Protein AF-A0A662PMR5-F1 (afdb_monomer_lite)

Sequence (72 aa):
MNLKLLASDSLGTRSMCSLIETKYGRIMIDPGAALGPRRYGLRPHEIEFETLKKHKEKIVEEAKDVDLFIIT

Radius of gyration: 13.41 Å; chains: 1; bounding box: 29×18×42 Å

Secondary structure (DSSP, 8-state):
-EEEEEEEEETTEEEEEEEEEETTEEEEES---EE-S-BTTBPPPHHHHHHHHHHHHHHHHHHTT-SEEE--

Structure (mmCIF, N/CA/C/O backbone):
data_AF-A0A662PMR5-F1
#
_entry.id   AF-A0A662PMR5-F1
#
loop_
_atom_site.group_PDB
_atom_site.id
_atom_site.type_symbol
_atom_site.label_atom_id
_atom_site.label_alt_id
_atom_site.label_comp_id
_atom_site.label_asym_id
_atom_site.label_entity_id
_atom_site.label_seq_id
_atom_site.pdbx_PDB_ins_code
_atom_site.Cartn_x
_atom_site.Cartn_y
_atom_site.Cartn_z
_atom_site.occupancy
_atom_site.B_iso_or_equiv
_atom_site.auth_seq_id
_atom_site.auth_comp_id
_atom_site.auth_asym_id
_atom_site.auth_atom_id
_atom_site.pdbx_PDB_model_num
ATOM 1 N N . MET A 1 1 ? -7.140 12.853 14.999 1.00 89.25 1 MET A N 1
ATOM 2 C CA . MET A 1 1 ? -7.257 12.400 13.600 1.00 89.25 1 MET A CA 1
ATOM 3 C C . MET A 1 1 ? -5.873 12.501 12.993 1.00 89.25 1 MET A C 1
ATOM 5 O O . MET A 1 1 ? -5.255 13.545 13.161 1.00 89.25 1 MET A O 1
ATOM 9 N N . ASN A 1 2 ? -5.375 11.426 12.389 1.00 95.69 2 ASN A N 1
ATOM 10 C CA . ASN A 1 2 ? -4.067 11.361 11.735 1.00 95.69 2 ASN A CA 1
ATOM 11 C C . ASN A 1 2 ? -4.270 10.955 10.268 1.00 95.69 2 ASN A C 1
ATOM 13 O O . ASN A 1 2 ? -5.146 10.143 9.981 1.00 95.69 2 ASN A O 1
ATOM 17 N N . LEU A 1 3 ? -3.500 11.548 9.358 1.00 95.19 3 LEU A N 1
ATOM 18 C CA . LEU A 1 3 ? -3.475 11.210 7.940 1.00 95.19 3 LEU A CA 1
ATOM 19 C C . LEU A 1 3 ? -2.055 10.777 7.572 1.00 95.19 3 LEU A C 1
ATOM 21 O O . LEU A 1 3 ? -1.112 11.556 7.714 1.00 95.19 3 LEU A O 1
ATOM 25 N N . LYS A 1 4 ? -1.918 9.562 7.042 1.00 94.06 4 LYS A N 1
ATOM 26 C CA . LYS A 1 4 ? -0.664 9.027 6.508 1.00 94.06 4 LYS A CA 1
ATOM 27 C C . LYS A 1 4 ? -0.822 8.755 5.016 1.00 94.06 4 LYS A C 1
ATOM 29 O O . LYS A 1 4 ? -1.714 8.017 4.607 1.00 94.06 4 LYS A O 1
ATOM 34 N N . LEU A 1 5 ? 0.084 9.297 4.209 1.00 92.31 5 LEU A N 1
ATOM 35 C CA . LEU A 1 5 ? 0.214 8.918 2.802 1.00 92.31 5 LEU A CA 1
ATOM 36 C C . LEU A 1 5 ? 1.111 7.678 2.735 1.00 92.31 5 LEU A C 1
ATOM 38 O O . LEU A 1 5 ? 2.315 7.748 3.001 1.00 92.31 5 LEU A O 1
ATOM 42 N N . LEU A 1 6 ? 0.518 6.515 2.463 1.00 90.38 6 LEU A N 1
ATOM 43 C CA . LEU A 1 6 ? 1.253 5.248 2.435 1.00 90.38 6 LEU A CA 1
ATOM 44 C C . LEU A 1 6 ? 2.090 5.121 1.170 1.00 90.38 6 LEU A C 1
ATOM 46 O O . LEU A 1 6 ? 3.207 4.608 1.221 1.00 90.38 6 LEU A O 1
ATOM 50 N N . ALA A 1 7 ? 1.576 5.658 0.074 1.00 84.12 7 ALA A N 1
ATOM 51 C CA . ALA A 1 7 ? 2.289 5.777 -1.177 1.00 84.12 7 ALA A CA 1
ATOM 52 C C . ALA A 1 7 ? 1.811 7.050 -1.880 1.00 84.12 7 ALA A C 1
ATOM 54 O O . ALA A 1 7 ? 0.641 7.150 -2.250 1.00 84.12 7 ALA A O 1
ATOM 55 N N . SER A 1 8 ? 2.714 8.018 -2.033 1.00 74.44 8 SER A N 1
ATOM 56 C CA . SER A 1 8 ? 2.483 9.266 -2.767 1.00 74.44 8 SER A CA 1
ATOM 57 C C . SER A 1 8 ? 3.427 9.335 -3.957 1.00 74.44 8 SER A C 1
ATOM 59 O O . SER A 1 8 ? 4.559 8.868 -3.839 1.00 74.44 8 SER A O 1
ATOM 61 N N . ASP A 1 9 ? 2.970 9.946 -5.052 1.00 68.06 9 ASP A N 1
A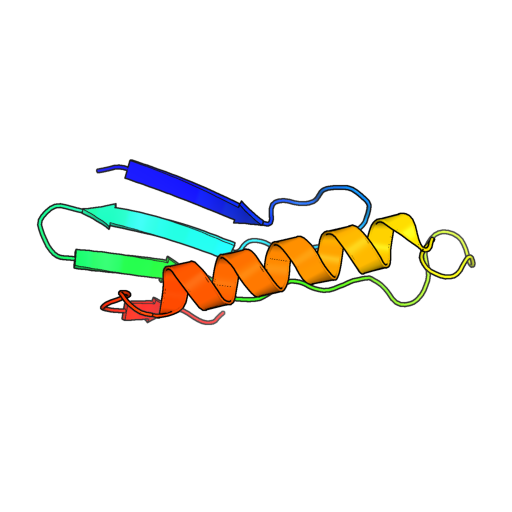TOM 62 C CA . ASP A 1 9 ? 3.638 10.026 -6.361 1.00 68.06 9 ASP A CA 1
ATOM 63 C C . ASP A 1 9 ? 5.155 10.323 -6.260 1.00 68.06 9 ASP A C 1
ATOM 65 O O . ASP A 1 9 ? 5.594 11.471 -6.192 1.00 68.06 9 ASP A O 1
ATOM 69 N N . SER A 1 10 ? 5.967 9.263 -6.187 1.00 69.75 10 SER A N 1
ATOM 70 C CA . SER A 1 10 ? 7.413 9.306 -5.937 1.00 69.75 10 SER A CA 1
ATOM 71 C C . SER A 1 10 ? 8.096 8.220 -6.756 1.00 69.75 10 SER A C 1
ATOM 73 O O . SER A 1 10 ? 7.589 7.099 -6.853 1.00 69.75 10 SER A O 1
ATOM 75 N N . LEU A 1 11 ? 9.225 8.575 -7.384 1.00 78.50 11 LEU A N 1
ATOM 76 C CA . LEU A 1 11 ? 10.003 7.699 -8.273 1.00 78.50 11 LEU A CA 1
ATOM 77 C C . LEU A 1 11 ? 9.100 6.921 -9.255 1.00 78.50 11 LEU A C 1
ATOM 79 O O . LEU A 1 11 ? 9.125 5.696 -9.315 1.00 78.50 11 LEU A O 1
ATOM 83 N N . GLY A 1 12 ? 8.217 7.653 -9.945 1.00 72.81 12 GLY A N 1
ATOM 84 C CA . GLY A 1 12 ? 7.317 7.125 -10.979 1.00 72.81 12 GLY A CA 1
ATOM 85 C C . GLY A 1 12 ? 6.153 6.262 -10.499 1.00 72.81 12 GLY A C 1
ATOM 86 O O . GLY A 1 12 ? 5.307 5.893 -11.317 1.00 72.81 12 GLY A O 1
ATOM 87 N N . THR A 1 13 ? 6.073 5.962 -9.199 1.00 78.31 13 THR A N 1
ATOM 88 C CA . THR A 1 13 ? 4.952 5.215 -8.628 1.00 78.31 13 THR A CA 1
ATOM 89 C C . THR A 1 13 ? 3.762 6.133 -8.414 1.00 78.31 13 THR A C 1
ATOM 91 O O . THR A 1 13 ? 3.748 6.905 -7.463 1.00 78.31 13 THR A O 1
ATOM 94 N N . ARG A 1 14 ? 2.738 5.989 -9.255 1.00 71.94 14 ARG A N 1
ATOM 95 C CA . ARG A 1 14 ? 1.461 6.695 -9.141 1.00 71.94 14 ARG A CA 1
ATOM 96 C C . ARG A 1 14 ? 0.624 6.003 -8.076 1.00 71.94 14 ARG A C 1
ATOM 98 O O . ARG A 1 14 ? 0.270 4.831 -8.220 1.00 71.9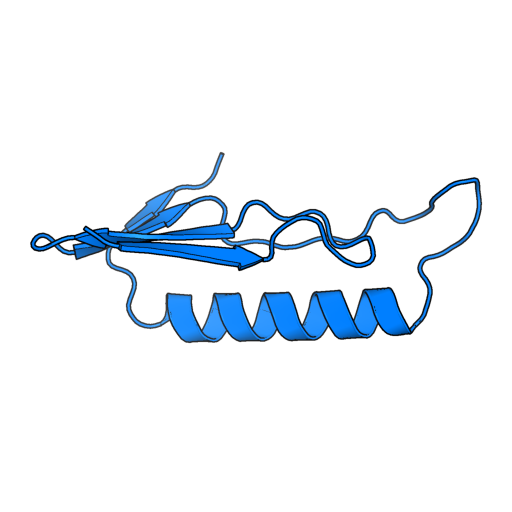4 14 ARG A O 1
ATOM 105 N N . SER A 1 15 ? 0.336 6.713 -6.998 1.00 71.38 15 SER A N 1
ATOM 106 C CA . SER A 1 15 ? -0.484 6.206 -5.904 1.00 71.38 15 SER A CA 1
ATOM 107 C C . SER A 1 15 ? -1.122 7.359 -5.143 1.00 71.38 15 SER A C 1
ATOM 109 O O . SER A 1 15 ? -0.504 8.413 -4.981 1.00 71.38 15 SER A O 1
ATOM 111 N N . MET A 1 16 ? -2.337 7.120 -4.650 1.00 81.81 16 MET A N 1
ATOM 112 C CA . MET A 1 16 ? -3.033 7.979 -3.692 1.00 81.81 16 MET A CA 1
ATOM 113 C C . MET A 1 16 ? -3.453 7.199 -2.436 1.00 81.81 16 MET A C 1
ATOM 115 O O . MET A 1 16 ? -4.393 7.591 -1.748 1.00 81.81 16 MET A O 1
ATOM 119 N N . CYS A 1 17 ? -2.749 6.109 -2.101 1.00 93.44 17 CYS A N 1
ATOM 120 C CA . CYS A 1 17 ? -3.096 5.335 -0.918 1.00 93.44 17 CYS A CA 1
ATOM 121 C C . CYS A 1 17 ? -2.936 6.168 0.359 1.00 93.44 17 CYS A C 1
ATOM 123 O O . CYS A 1 17 ? -1.822 6.510 0.782 1.00 93.44 17 CYS A O 1
ATOM 125 N N . SER A 1 18 ? -4.079 6.472 0.966 1.00 94.62 18 SER A N 1
ATOM 126 C CA . SER A 1 18 ? -4.203 7.339 2.129 1.00 94.62 18 SER A CA 1
ATOM 127 C C . SER A 1 18 ? -4.821 6.559 3.276 1.00 94.62 18 SER A C 1
ATOM 129 O O . SER A 1 18 ? -5.885 5.965 3.125 1.00 94.62 18 SER A O 1
ATOM 131 N N . LEU A 1 19 ? -4.167 6.582 4.432 1.00 96.56 19 LEU A N 1
ATOM 132 C CA . LEU A 1 19 ? -4.676 6.004 5.667 1.00 96.56 19 LEU A CA 1
ATOM 133 C C . LEU A 1 19 ? -5.093 7.131 6.609 1.00 96.56 19 LEU A C 1
ATOM 135 O O . LEU A 1 19 ? -4.277 7.970 6.997 1.00 96.56 19 LEU A O 1
ATOM 139 N N . ILE A 1 20 ? -6.364 7.128 6.990 1.00 97.69 20 ILE A N 1
ATOM 140 C CA . ILE A 1 20 ? -6.956 8.060 7.941 1.00 97.69 20 ILE A CA 1
ATOM 141 C C . ILE A 1 20 ? -7.234 7.301 9.234 1.00 97.69 20 ILE A C 1
ATOM 143 O O . ILE A 1 20 ? -8.026 6.364 9.264 1.00 97.69 20 ILE A O 1
ATOM 147 N N . GLU A 1 21 ? -6.614 7.737 10.324 1.00 97.69 21 GLU A N 1
ATOM 148 C CA . GLU A 1 21 ? -6.828 7.178 11.656 1.00 97.69 21 GLU A CA 1
ATOM 149 C C . GLU A 1 21 ? -7.667 8.157 12.481 1.00 97.69 21 GLU A C 1
ATOM 151 O O . GLU A 1 21 ? -7.303 9.323 12.708 1.00 97.69 21 GLU A O 1
ATOM 156 N N . THR A 1 22 ? -8.823 7.689 12.940 1.00 96.75 22 THR A N 1
ATOM 157 C CA . THR A 1 22 ? -9.747 8.455 13.777 1.00 96.75 22 THR A CA 1
ATOM 158 C C . THR A 1 22 ? -10.019 7.713 15.083 1.00 96.75 22 THR A C 1
ATOM 160 O O . THR A 1 22 ? -9.647 6.557 15.242 1.00 96.75 22 THR A O 1
ATOM 163 N N . LYS A 1 23 ? -10.718 8.359 16.024 1.00 96.88 23 LYS A N 1
ATOM 164 C CA . LYS A 1 23 ? -11.185 7.679 17.244 1.00 96.88 23 LYS A CA 1
ATOM 165 C C . LYS A 1 23 ? -12.281 6.630 16.986 1.00 96.88 23 LYS A C 1
ATOM 167 O O . LYS A 1 23 ? -12.640 5.914 17.909 1.00 96.88 23 LYS A O 1
ATOM 172 N N . TYR A 1 24 ? -12.847 6.603 15.778 1.00 95.62 24 TYR A N 1
ATOM 173 C CA . TYR A 1 24 ? -13.939 5.709 15.386 1.00 95.62 24 TYR A CA 1
ATOM 174 C C . TYR A 1 24 ? -13.475 4.553 14.493 1.00 95.62 24 TYR A C 1
ATOM 176 O O . TYR A 1 24 ? -14.293 3.709 14.151 1.00 95.62 24 TYR A O 1
ATOM 184 N N . GLY A 1 25 ? -12.200 4.538 14.095 1.00 96.81 25 GLY A N 1
ATOM 185 C CA . GLY A 1 25 ? -11.644 3.516 13.215 1.00 96.81 25 GLY A CA 1
ATOM 186 C C . GLY A 1 25 ? -10.601 4.050 12.236 1.00 96.81 25 GLY A C 1
ATOM 187 O O . GLY A 1 25 ? -10.333 5.262 12.163 1.00 96.81 25 GLY A O 1
ATOM 188 N N . ARG A 1 26 ? -10.023 3.110 11.490 1.00 98.25 26 ARG A N 1
ATOM 189 C CA . ARG A 1 26 ? -8.989 3.271 10.468 1.00 98.25 26 ARG A CA 1
ATOM 190 C C . ARG A 1 26 ? -9.615 3.107 9.083 1.00 98.25 26 ARG A C 1
ATOM 192 O O . ARG A 1 26 ? -10.202 2.075 8.771 1.00 98.25 26 ARG A O 1
ATOM 199 N N . ILE A 1 27 ? -9.494 4.139 8.253 1.00 98.00 27 ILE A N 1
ATOM 200 C CA . ILE A 1 27 ? -10.069 4.197 6.905 1.00 98.00 27 ILE A CA 1
ATOM 201 C C . ILE A 1 27 ? -8.921 4.256 5.902 1.00 98.00 27 ILE A C 1
ATOM 203 O O . ILE A 1 27 ? -8.071 5.141 6.001 1.00 98.00 27 ILE A O 1
ATOM 207 N N . MET A 1 28 ? -8.905 3.352 4.927 1.00 97.50 28 MET A N 1
ATOM 208 C CA . MET A 1 28 ? -7.936 3.367 3.833 1.00 97.50 28 MET A CA 1
ATOM 209 C C . MET A 1 28 ? -8.629 3.710 2.513 1.00 97.50 28 MET A C 1
ATOM 211 O O . MET A 1 28 ? -9.596 3.061 2.121 1.00 97.50 28 MET A O 1
ATOM 215 N N . ILE A 1 29 ? -8.124 4.733 1.829 1.00 96.25 29 ILE A N 1
ATOM 216 C CA . ILE A 1 29 ? -8.646 5.227 0.550 1.00 96.25 29 ILE A CA 1
ATOM 217 C C . ILE A 1 29 ? -7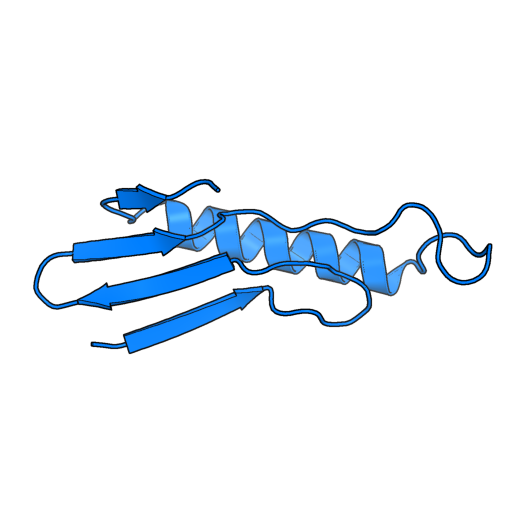.655 4.867 -0.553 1.00 96.25 29 ILE A C 1
ATOM 219 O O . ILE A 1 29 ? -6.450 5.059 -0.376 1.00 96.25 29 ILE A O 1
ATOM 223 N N . ASP A 1 30 ? -8.175 4.333 -1.658 1.00 93.75 30 ASP A N 1
ATOM 224 C CA . ASP A 1 30 ? -7.445 3.903 -2.853 1.00 93.75 30 ASP A CA 1
ATOM 225 C C . ASP A 1 30 ? -6.221 3.025 -2.522 1.00 93.75 30 ASP A C 1
ATOM 227 O O . ASP A 1 30 ? -5.073 3.434 -2.738 1.00 93.75 30 ASP A O 1
ATOM 231 N N . PRO A 1 31 ? -6.433 1.811 -1.967 1.00 93.12 31 PRO A N 1
ATOM 232 C CA . PRO A 1 31 ? -5.372 0.900 -1.537 1.00 93.12 31 PRO A CA 1
ATOM 233 C C . PRO A 1 31 ? -4.633 0.274 -2.729 1.00 93.12 31 PRO A C 1
ATOM 235 O O . PRO A 1 31 ? -4.764 -0.912 -3.034 1.00 93.12 31 PRO A O 1
ATOM 238 N N . GLY A 1 32 ? -3.834 1.075 -3.427 1.00 90.94 32 GLY A N 1
ATOM 239 C CA . GLY A 1 32 ? -3.108 0.639 -4.606 1.00 90.94 32 GLY A CA 1
ATOM 240 C C . GLY A 1 32 ? -1.958 1.561 -4.977 1.00 90.94 32 GLY A C 1
ATOM 241 O O . GLY A 1 32 ? -1.934 2.743 -4.655 1.00 90.94 32 GLY A O 1
ATOM 242 N N . ALA A 1 33 ? -0.995 0.985 -5.689 1.00 92.56 33 ALA A N 1
ATOM 243 C CA . ALA A 1 33 ? 0.120 1.695 -6.291 1.00 92.56 33 ALA A CA 1
ATOM 244 C C . ALA A 1 33 ? 0.444 1.058 -7.646 1.00 92.56 33 ALA A C 1
ATOM 246 O O . ALA A 1 33 ? 0.392 -0.172 -7.787 1.00 92.56 33 ALA A O 1
ATOM 247 N N . ALA A 1 34 ? 0.788 1.883 -8.635 1.00 91.38 34 ALA A N 1
ATOM 248 C CA . ALA A 1 34 ? 1.087 1.437 -9.992 1.00 91.38 34 ALA A CA 1
ATOM 249 C C . ALA A 1 34 ? 2.256 2.209 -10.617 1.00 91.38 34 ALA A C 1
ATOM 251 O O . ALA A 1 34 ? 2.537 3.351 -10.261 1.00 91.38 34 ALA A O 1
ATOM 252 N N . LEU A 1 35 ? 2.912 1.583 -11.596 1.00 91.25 35 LEU A N 1
ATOM 253 C CA . LEU A 1 35 ? 3.858 2.243 -12.494 1.00 91.25 35 LEU A CA 1
ATOM 254 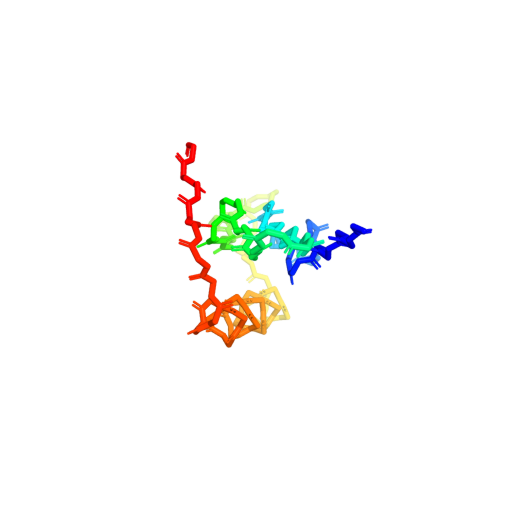C C . LEU A 1 35 ? 3.211 2.429 -13.861 1.00 91.25 35 LEU A C 1
ATOM 256 O O . LEU A 1 35 ? 2.530 1.534 -14.364 1.00 91.25 35 LEU A O 1
ATOM 260 N N . GLY A 1 36 ? 3.466 3.576 -14.486 1.00 88.50 36 GLY A N 1
ATOM 261 C CA . GLY A 1 36 ? 3.160 3.746 -15.902 1.00 88.50 36 GLY A CA 1
ATOM 262 C C . GLY A 1 36 ? 4.048 2.818 -16.744 1.00 88.50 36 GLY A C 1
ATOM 263 O O . GLY A 1 36 ? 5.243 2.733 -16.476 1.00 88.50 36 GLY A O 1
ATOM 264 N N . PRO A 1 37 ? 3.524 2.142 -17.782 1.00 86.00 37 PRO A N 1
ATOM 265 C CA . PRO A 1 37 ? 4.306 1.183 -18.567 1.00 86.00 37 PRO A CA 1
ATOM 266 C C . PRO A 1 37 ? 5.446 1.842 -19.354 1.00 86.00 37 PRO A C 1
ATOM 268 O O . PRO A 1 37 ? 6.451 1.193 -19.643 1.00 86.00 37 PRO A O 1
ATOM 271 N N . ARG A 1 38 ? 5.289 3.122 -19.722 1.00 89.06 38 ARG A N 1
ATOM 272 C CA . ARG A 1 38 ? 6.330 3.943 -20.344 1.00 89.06 38 ARG A CA 1
ATOM 273 C C . ARG A 1 38 ? 6.225 5.402 -19.911 1.00 89.06 38 ARG A C 1
ATOM 275 O O . ARG A 1 38 ? 5.121 5.931 -19.800 1.00 89.06 38 ARG A O 1
ATOM 282 N N . ARG A 1 39 ? 7.370 6.073 -19.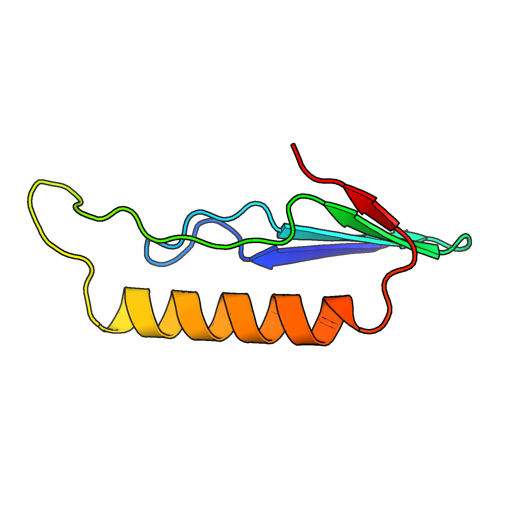772 1.00 84.19 39 ARG A N 1
ATOM 283 C CA . ARG A 1 39 ? 7.474 7.523 -19.555 1.00 84.19 39 ARG A CA 1
ATOM 284 C C . ARG A 1 39 ? 8.500 8.104 -20.522 1.00 84.19 39 ARG A C 1
ATOM 286 O O . ARG A 1 39 ? 9.615 7.606 -20.608 1.00 84.19 39 ARG A 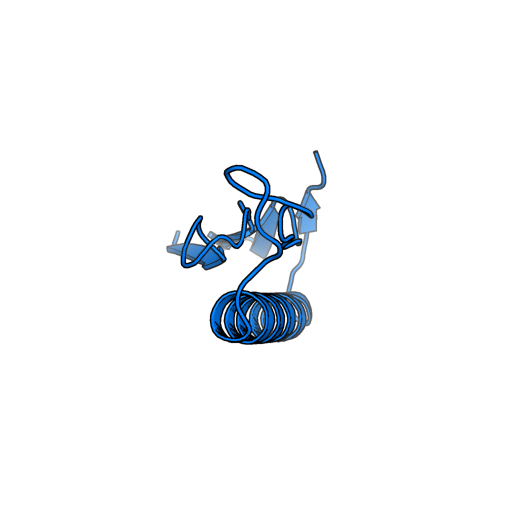O 1
ATOM 293 N N . TYR A 1 40 ? 8.099 9.109 -21.302 1.00 87.69 40 TYR A N 1
ATOM 294 C CA . TYR A 1 40 ? 8.919 9.656 -22.397 1.00 87.69 40 TYR A CA 1
ATOM 295 C C . TYR A 1 40 ? 9.426 8.570 -23.376 1.00 87.69 40 TYR A C 1
ATOM 297 O O . TYR A 1 40 ? 10.537 8.641 -23.886 1.00 87.69 40 TYR A O 1
ATOM 305 N N . GLY A 1 41 ? 8.626 7.517 -23.600 1.00 90.00 41 GLY A N 1
ATOM 306 C CA . GLY A 1 41 ? 8.983 6.367 -24.447 1.00 90.00 41 GLY A CA 1
ATOM 307 C C . GLY A 1 41 ? 9.876 5.307 -23.783 1.00 90.00 41 GLY A C 1
ATOM 308 O O . GLY A 1 41 ? 10.007 4.198 -24.312 1.00 90.00 41 GLY A O 1
ATOM 309 N N . LEU A 1 42 ? 10.425 5.593 -22.602 1.00 91.00 42 LEU A N 1
ATOM 310 C CA . LEU A 1 42 ? 11.291 4.695 -21.840 1.00 91.00 42 LEU A CA 1
ATOM 311 C C . LEU A 1 42 ? 10.470 3.785 -20.926 1.00 91.00 42 LEU A C 1
ATOM 313 O O . LEU A 1 42 ? 9.399 4.171 -20.465 1.00 91.00 42 LEU A O 1
ATOM 317 N N . ARG A 1 43 ? 10.964 2.569 -20.675 1.00 92.75 43 ARG A N 1
ATOM 318 C CA . ARG A 1 43 ? 10.404 1.673 -19.647 1.00 92.75 43 ARG A CA 1
ATOM 319 C C . ARG A 1 43 ? 10.760 2.195 -18.247 1.00 92.75 43 ARG A C 1
ATOM 321 O O . ARG A 1 43 ? 11.742 2.932 -18.148 1.00 92.75 43 ARG A O 1
ATOM 328 N N . PRO A 1 44 ? 10.024 1.794 -17.193 1.00 92.50 44 PRO A N 1
ATOM 329 C CA . PRO A 1 44 ? 10.402 2.133 -15.833 1.00 92.50 44 PRO A CA 1
ATOM 330 C C . PRO A 1 44 ? 11.812 1.644 -15.519 1.00 92.50 44 PRO A C 1
ATOM 332 O O . PRO A 1 44 ? 12.219 0.557 -15.943 1.00 92.50 44 PRO A O 1
ATOM 335 N N . HIS A 1 45 ? 12.545 2.460 -14.781 1.00 92.94 45 HIS A N 1
ATOM 336 C CA . HIS A 1 45 ? 13.835 2.106 -14.230 1.00 92.94 45 HIS A CA 1
ATOM 337 C C . HIS A 1 45 ? 13.662 1.091 -13.089 1.00 92.94 45 HIS A C 1
ATOM 339 O O . HIS A 1 45 ? 12.625 1.044 -12.429 1.00 92.94 45 HIS A O 1
ATOM 345 N N . GLU A 1 46 ? 14.694 0.296 -12.814 1.00 93.00 46 GLU A N 1
ATOM 346 C CA . GLU A 1 46 ? 14.684 -0.722 -11.752 1.00 93.00 46 GLU A CA 1
ATOM 347 C C . GLU A 1 46 ? 14.293 -0.141 -10.383 1.00 93.00 46 GLU A C 1
ATOM 349 O O . GLU A 1 46 ? 13.419 -0.672 -9.700 1.00 93.00 46 GLU A O 1
ATOM 354 N N . ILE A 1 47 ? 14.831 1.035 -10.047 1.00 92.94 47 ILE A N 1
ATOM 355 C CA . ILE A 1 47 ? 14.486 1.773 -8.821 1.00 92.94 47 ILE A CA 1
ATOM 356 C C . ILE A 1 47 ? 12.987 2.106 -8.704 1.00 92.94 47 ILE A C 1
ATOM 358 O O . ILE A 1 47 ? 12.446 2.163 -7.599 1.00 92.94 47 ILE A O 1
ATOM 362 N N . GLU A 1 48 ? 12.289 2.307 -9.826 1.00 92.31 48 GLU A N 1
ATOM 363 C CA . GLU A 1 48 ? 10.846 2.566 -9.832 1.00 92.31 48 GLU A CA 1
ATOM 364 C C . GLU A 1 48 ? 10.083 1.275 -9.485 1.00 92.31 48 GLU A C 1
ATOM 366 O O . GLU A 1 48 ? 9.134 1.314 -8.702 1.00 92.31 48 GLU A O 1
ATOM 371 N N . PHE A 1 49 ? 10.538 0.110 -9.970 1.00 92.94 49 PHE A N 1
ATOM 372 C CA . PHE A 1 49 ? 9.985 -1.197 -9.583 1.00 92.94 49 PHE A CA 1
ATOM 373 C C . PHE A 1 49 ? 10.216 -1.519 -8.105 1.00 92.94 49 PHE A C 1
ATOM 375 O O . PHE A 1 49 ? 9.299 -1.992 -7.429 1.00 92.94 49 PHE A O 1
ATOM 382 N N . GLU A 1 50 ? 11.405 -1.232 -7.578 1.00 93.69 50 GLU A N 1
ATOM 383 C CA . GLU A 1 50 ? 11.685 -1.383 -6.148 1.00 93.69 50 GLU A CA 1
ATOM 384 C C . GLU A 1 50 ? 10.791 -0.477 -5.298 1.00 93.69 50 GLU A C 1
ATOM 386 O O . GLU A 1 50 ? 10.272 -0.897 -4.262 1.00 93.69 50 GLU A O 1
ATOM 391 N N . THR A 1 51 ? 10.579 0.760 -5.749 1.00 92.31 51 THR A N 1
ATOM 392 C CA . THR A 1 51 ? 9.700 1.718 -5.070 1.00 92.31 51 THR A CA 1
ATOM 393 C C . THR A 1 51 ? 8.252 1.238 -5.089 1.00 92.31 51 THR A C 1
ATOM 395 O O . THR A 1 51 ? 7.591 1.242 -4.050 1.00 92.31 51 THR A O 1
ATOM 398 N N . LEU A 1 52 ? 7.773 0.732 -6.230 1.00 93.62 52 LEU A N 1
ATOM 399 C CA . LEU A 1 52 ? 6.451 0.122 -6.345 1.00 93.62 52 LEU A CA 1
ATOM 400 C C . LEU A 1 52 ? 6.282 -1.044 -5.366 1.00 93.62 52 LEU A C 1
ATOM 402 O O . LEU A 1 52 ? 5.246 -1.143 -4.707 1.00 93.62 52 LEU A O 1
ATOM 406 N N . LYS A 1 53 ? 7.288 -1.921 -5.261 1.00 94.31 53 LYS A N 1
ATOM 407 C CA . LYS A 1 53 ? 7.269 -3.055 -4.332 1.00 94.31 53 LYS A CA 1
ATOM 408 C C . LYS A 1 53 ? 7.163 -2.578 -2.881 1.00 94.31 53 LYS A C 1
ATOM 410 O O . LYS A 1 53 ? 6.247 -3.007 -2.187 1.00 94.31 53 LYS A O 1
ATOM 415 N N . LYS A 1 54 ? 8.011 -1.630 -2.463 1.00 93.19 54 LYS A N 1
ATOM 416 C CA . LYS A 1 54 ? 7.983 -1.040 -1.110 1.00 93.19 54 LYS A CA 1
ATOM 417 C C . LYS A 1 54 ? 6.631 -0.403 -0.784 1.00 93.19 54 LYS A C 1
ATOM 419 O O . LYS A 1 54 ? 6.101 -0.598 0.307 1.00 93.19 54 LYS A O 1
ATOM 424 N N . HIS A 1 55 ? 6.053 0.335 -1.732 1.00 94.06 55 HIS A N 1
ATOM 425 C CA . HIS A 1 55 ? 4.721 0.916 -1.573 1.00 94.06 55 HIS A CA 1
ATOM 426 C C . HIS A 1 55 ? 3.652 -0.162 -1.387 1.00 94.06 55 HIS A C 1
ATOM 428 O O . HIS A 1 55 ? 2.877 -0.083 -0.439 1.00 94.06 55 HIS A O 1
ATOM 434 N N . LYS A 1 56 ? 3.631 -1.195 -2.238 1.00 94.25 56 LYS A N 1
ATOM 435 C CA . LYS A 1 56 ? 2.668 -2.299 -2.117 1.00 94.25 56 LYS A CA 1
ATOM 436 C C . LYS A 1 56 ? 2.809 -3.055 -0.798 1.00 94.25 56 LYS A C 1
ATOM 438 O O . LYS A 1 56 ? 1.797 -3.339 -0.172 1.00 94.25 56 LYS A O 1
ATOM 443 N N . GLU A 1 57 ? 4.033 -3.337 -0.358 1.00 95.56 57 GLU A N 1
ATOM 444 C CA . GLU A 1 57 ? 4.294 -3.988 0.933 1.00 95.56 57 GLU A CA 1
ATOM 445 C C . GLU A 1 57 ? 3.753 -3.156 2.100 1.00 95.56 57 GLU A C 1
ATOM 447 O O . GLU A 1 57 ? 3.051 -3.686 2.957 1.00 95.56 57 GLU A O 1
ATOM 452 N N . LYS A 1 58 ? 3.991 -1.840 2.093 1.00 94.38 58 LYS A N 1
ATOM 453 C CA . LYS A 1 58 ? 3.473 -0.933 3.124 1.00 94.38 58 LYS A CA 1
ATOM 454 C C . LYS A 1 58 ? 1.945 -0.851 3.124 1.00 94.38 58 LYS A C 1
ATOM 456 O O . LYS A 1 58 ? 1.343 -0.862 4.192 1.00 94.38 58 LYS A O 1
ATOM 461 N N . ILE A 1 59 ? 1.320 -0.784 1.945 1.00 95.19 59 ILE A N 1
ATOM 462 C CA . ILE A 1 59 ? -0.145 -0.795 1.813 1.00 95.19 59 ILE A CA 1
ATOM 463 C C . ILE A 1 59 ? -0.712 -2.091 2.394 1.00 95.19 59 ILE A C 1
ATOM 465 O O . ILE A 1 59 ? -1.633 -2.034 3.198 1.00 95.19 59 ILE A O 1
ATOM 469 N N . VAL A 1 60 ? -0.143 -3.243 2.026 1.00 96.81 60 VAL A N 1
ATOM 470 C CA . VAL A 1 60 ? -0.591 -4.556 2.513 1.00 96.81 60 VAL A CA 1
ATOM 471 C C . VAL A 1 60 ? -0.427 -4.679 4.025 1.00 96.81 60 VAL A C 1
ATOM 473 O O . VAL A 1 60 ? -1.320 -5.208 4.677 1.00 96.81 60 VAL A O 1
ATOM 476 N N . GLU A 1 61 ? 0.682 -4.197 4.588 1.00 97.25 61 GLU A N 1
ATOM 477 C CA . GLU A 1 61 ? 0.908 -4.253 6.034 1.00 97.25 61 GLU A CA 1
ATOM 478 C C . GLU A 1 61 ? -0.129 -3.427 6.798 1.00 97.25 61 GLU A C 1
ATOM 480 O O . GLU A 1 61 ? -0.773 -3.932 7.713 1.00 97.25 61 GLU A O 1
ATOM 485 N N . GLU A 1 62 ? -0.344 -2.180 6.380 1.00 96.62 62 GLU A N 1
ATOM 486 C CA . GLU A 1 62 ? -1.301 -1.280 7.025 1.00 96.62 62 GLU A CA 1
ATOM 487 C C . GLU A 1 62 ? -2.751 -1.734 6.814 1.00 96.62 62 GLU A C 1
ATOM 489 O O . GLU A 1 62 ? -3.579 -1.564 7.704 1.00 96.62 62 GLU A O 1
ATOM 494 N N . ALA A 1 63 ? -3.057 -2.363 5.674 1.00 96.88 63 ALA A N 1
ATOM 495 C CA . ALA A 1 63 ? -4.384 -2.883 5.348 1.00 96.88 63 ALA A CA 1
ATOM 496 C C . ALA A 1 63 ? -4.851 -4.026 6.268 1.00 96.88 63 ALA A C 1
ATOM 498 O O . ALA A 1 63 ? -6.046 -4.307 6.310 1.00 96.88 63 ALA A O 1
ATOM 499 N N . LYS A 1 64 ? -3.954 -4.686 7.014 1.00 97.50 64 LYS A N 1
ATOM 500 C CA . LYS A 1 64 ? -4.327 -5.780 7.932 1.00 97.50 64 LYS A CA 1
ATOM 501 C C . LYS A 1 64 ? -5.238 -5.336 9.076 1.00 97.50 64 LYS A C 1
ATOM 503 O O . LYS A 1 64 ? -5.953 -6.167 9.624 1.00 97.50 64 LYS A O 1
ATOM 508 N N . ASP A 1 65 ? -5.179 -4.061 9.442 1.00 96.19 65 ASP A N 1
ATOM 509 C CA . ASP A 1 65 ? -5.892 -3.484 10.583 1.00 96.19 65 ASP A CA 1
ATOM 510 C C . ASP A 1 65 ? -6.647 -2.219 10.138 1.00 96.19 65 ASP A C 1
ATOM 512 O O . ASP A 1 65 ? -6.508 -1.137 10.696 1.00 96.19 65 ASP A O 1
ATOM 516 N N . VAL A 1 66 ? -7.400 -2.344 9.043 1.00 98.00 66 VAL A N 1
ATOM 517 C CA . VAL A 1 66 ? -8.281 -1.298 8.506 1.00 98.00 66 VAL A CA 1
ATOM 518 C C . VAL A 1 66 ? -9.733 -1.726 8.666 1.00 98.00 66 VAL A C 1
ATOM 520 O O . VAL A 1 66 ? -10.099 -2.840 8.299 1.00 98.00 66 VAL A O 1
ATOM 523 N N . ASP A 1 67 ? -10.568 -0.806 9.145 1.00 98.38 67 ASP A N 1
ATOM 524 C CA . ASP A 1 67 ? -11.998 -1.041 9.359 1.00 98.38 67 ASP A CA 1
ATOM 525 C C . ASP A 1 67 ? -12.829 -0.793 8.089 1.00 98.38 67 ASP A C 1
ATOM 527 O O . ASP A 1 67 ? -13.867 -1.420 7.881 1.00 98.38 67 ASP A O 1
ATOM 531 N N . LEU A 1 68 ? -12.391 0.140 7.232 1.00 97.94 68 LEU A N 1
ATOM 532 C CA . LEU A 1 68 ? -13.092 0.523 6.005 1.00 97.94 68 LEU A CA 1
ATOM 533 C C . LEU A 1 68 ? -12.120 0.798 4.857 1.00 97.94 68 LEU A C 1
ATOM 535 O O . LEU A 1 68 ? -11.247 1.662 4.959 1.00 97.94 68 LEU A O 1
ATOM 539 N N . PHE A 1 69 ? -12.355 0.133 3.727 1.00 97.50 69 PHE A N 1
ATOM 540 C CA . PHE A 1 69 ? -11.709 0.442 2.455 1.00 97.50 69 PHE A CA 1
ATOM 541 C C . PHE A 1 69 ? -12.639 1.251 1.554 1.00 97.50 69 PHE A C 1
ATOM 543 O O . PHE A 1 69 ? -13.812 0.911 1.395 1.00 97.50 69 PHE A O 1
ATOM 550 N N . ILE A 1 70 ? -12.097 2.290 0.926 1.00 96.81 70 ILE A N 1
ATOM 551 C CA . ILE A 1 70 ? -12.758 3.068 -0.123 1.00 96.81 70 ILE A CA 1
ATOM 552 C C . ILE A 1 70 ? -11.957 2.880 -1.411 1.00 96.81 70 ILE A C 1
ATOM 554 O O . ILE A 1 70 ? -10.744 3.086 -1.417 1.00 96.81 70 ILE A O 1
ATOM 558 N N . ILE A 1 71 ? -12.634 2.473 -2.485 1.00 94.56 71 ILE A N 1
ATOM 559 C CA . ILE A 1 71 ? -12.056 2.276 -3.820 1.00 94.56 71 ILE A CA 1
ATOM 560 C C . ILE A 1 71 ? -12.806 3.202 -4.778 1.00 94.56 71 ILE A C 1
ATOM 562 O O . ILE A 1 71 ? -14.040 3.155 -4.803 1.00 94.56 71 ILE A O 1
ATOM 566 N N . THR A 1 72 ? -12.075 4.034 -5.522 1.00 86.75 72 THR A N 1
ATOM 567 C CA . THR A 1 72 ? -12.634 5.000 -6.483 1.00 86.75 72 THR A CA 1
ATOM 568 C C . THR A 1 72 ? -12.278 4.705 -7.936 1.00 86.75 72 THR A C 1
ATOM 570 O O . THR A 1 72 ? -11.321 3.935 -8.188 1.00 86.75 72 THR A O 1
#

Foldseek 3Di:
DDKDQLDPCPLQKHFRFIWDDDPVFIETEALAIDHDCDDPNHGRDPVSVVSRVSSNVSSVVVVVGGPYYHHD

pLDDT: mean 91.31, std 7.42, range [68.06, 98.38]